Protein AF-A0A8J3FCG2-F1 (afdb_monomer_lite)

pLDDT: mean 77.72, std 8.78, range [44.47, 90.44]

Radius of gyration: 33.01 Å; chains: 1; bounding box: 92×19×87 Å

Foldseek 3Di:
DVVVVVCVVVPLADFPDADPVRDGHGDPVRVVSVVVQVVVVVVVDDPVRSNVVVVVVVVCVVVVVVVVVVVVVVVVVVVVVVVVVVVVVVVVVVVVVVVCVVVVVVVVVVVVVVVVVVVVVVVVVPDDDDD

Sequence (131 aa):
MRTIDYYTQIGLLIPVRRSPSNYRYYGDDALVRLRWIERLKAEKYTLEEIRAWLDEIDHLLREGDLQSLAQRMEEVLASLEQAKKELAKLTPALSHLQGQDHDRVAKQFAARAMSTLQGMLVLLSNTPPTL

Secondary structure (DSSP, 8-state):
--HHHHHHHTTSS--SEE-TTSPEE--HHHHHHHHHHHHHHHTT--HHHHHHHHHHHHHHHHTT-HHHHHHHHHHHHHHHHHHHHHHHHHHHHHHHHHHHHHHHHHHHHHHHHHHHHHHHHHHHS-PPPP-

Structure (mmCIF, N/CA/C/O backbone):
data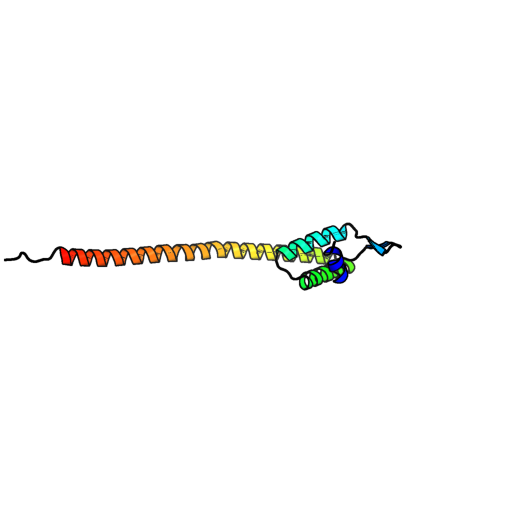_AF-A0A8J3FCG2-F1
#
_entry.id   AF-A0A8J3FCG2-F1
#
loop_
_atom_site.group_PDB
_atom_site.id
_atom_site.type_symbol
_atom_site.label_atom_id
_atom_site.label_alt_id
_atom_site.label_comp_id
_atom_site.label_asym_id
_atom_site.label_entity_id
_atom_site.label_seq_id
_atom_site.pdbx_PDB_ins_code
_atom_site.Cartn_x
_atom_site.Cartn_y
_atom_site.Cartn_z
_atom_site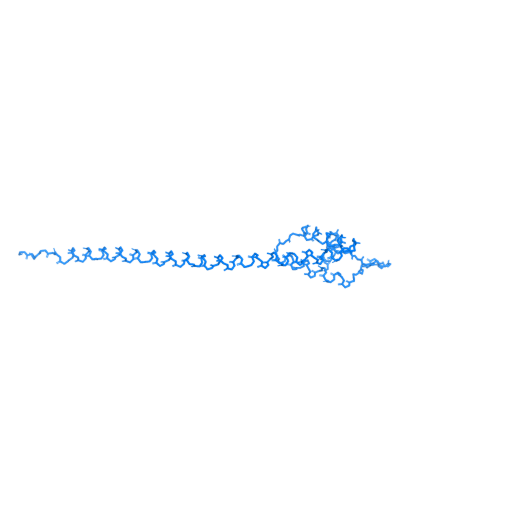.occupancy
_atom_site.B_iso_or_equiv
_atom_site.auth_seq_id
_atom_site.auth_comp_id
_atom_site.auth_asym_id
_atom_site.auth_atom_id
_atom_site.pdbx_PDB_model_num
ATOM 1 N N . MET A 1 1 ? -7.088 -8.958 -24.010 1.00 56.59 1 MET A N 1
ATOM 2 C CA . MET A 1 1 ? -5.805 -8.249 -24.204 1.00 56.59 1 MET A CA 1
ATOM 3 C C . MET A 1 1 ? -6.077 -6.749 -24.367 1.00 56.59 1 MET A C 1
ATOM 5 O O . MET A 1 1 ? -6.122 -6.256 -25.478 1.00 56.59 1 MET A O 1
ATOM 9 N N . ARG A 1 2 ? -6.404 -6.046 -23.271 1.00 70.62 2 ARG A N 1
ATOM 10 C CA . ARG A 1 2 ? -6.644 -4.579 -23.258 1.00 70.62 2 ARG A CA 1
ATOM 11 C C . ARG A 1 2 ? -5.877 -3.899 -22.122 1.00 70.62 2 ARG A C 1
ATOM 13 O O . ARG A 1 2 ? -5.356 -2.809 -22.300 1.00 70.62 2 ARG A O 1
ATOM 20 N N . THR A 1 3 ? -5.756 -4.576 -20.981 1.00 78.56 3 THR A N 1
ATOM 21 C CA . THR A 1 3 ? -5.117 -4.044 -19.770 1.00 78.56 3 THR A CA 1
ATOM 22 C C . THR A 1 3 ? -3.612 -3.814 -19.924 1.00 78.56 3 THR A C 1
ATOM 24 O O . THR A 1 3 ? -3.131 -2.754 -19.549 1.00 78.56 3 THR A O 1
ATOM 27 N N . ILE A 1 4 ? -2.871 -4.754 -20.527 1.00 81.88 4 ILE A N 1
ATOM 28 C CA . ILE A 1 4 ? -1.415 -4.611 -20.735 1.00 81.88 4 ILE A CA 1
ATOM 29 C C . ILE A 1 4 ? -1.112 -3.485 -21.734 1.00 81.88 4 ILE A C 1
ATOM 31 O O . ILE A 1 4 ? -0.225 -2.669 -21.488 1.00 81.88 4 ILE A O 1
ATOM 35 N N . ASP A 1 5 ? -1.873 -3.398 -22.829 1.00 81.94 5 ASP A N 1
ATOM 36 C CA . ASP A 1 5 ? -1.733 -2.312 -23.807 1.00 81.94 5 ASP A CA 1
ATOM 37 C C . ASP A 1 5 ? -2.016 -0.951 -23.177 1.00 81.94 5 ASP A C 1
ATOM 39 O O . ASP A 1 5 ? -1.233 -0.019 -23.348 1.00 81.94 5 ASP A O 1
ATOM 43 N N . TYR A 1 6 ? -3.087 -0.861 -22.387 1.00 84.38 6 TYR A N 1
ATOM 44 C CA . TYR A 1 6 ? -3.433 0.355 -21.667 1.00 84.38 6 TYR A CA 1
ATOM 45 C C . TYR A 1 6 ? -2.343 0.757 -20.667 1.00 84.38 6 TYR A C 1
ATOM 47 O O . TYR A 1 6 ? -1.891 1.897 -20.701 1.00 84.38 6 TYR A O 1
ATOM 55 N N . TYR A 1 7 ? -1.838 -0.177 -19.853 1.00 87.81 7 TYR A N 1
ATOM 56 C CA . TYR A 1 7 ? -0.748 0.080 -18.901 1.00 87.81 7 TYR A CA 1
ATOM 57 C C . TYR A 1 7 ? 0.549 0.494 -19.587 1.00 87.81 7 TYR A C 1
ATOM 59 O O . TYR A 1 7 ? 1.279 1.334 -19.073 1.00 87.81 7 TYR A O 1
ATOM 67 N N . THR A 1 8 ? 0.803 -0.019 -20.784 1.00 84.31 8 THR A N 1
ATOM 68 C CA . THR A 1 8 ? 1.950 0.409 -21.586 1.00 84.31 8 THR A CA 1
ATOM 69 C C . THR A 1 8 ? 1.760 1.817 -22.138 1.00 84.31 8 THR A C 1
ATOM 71 O O . THR A 1 8 ? 2.693 2.613 -22.133 1.00 84.31 8 THR A O 1
ATOM 74 N N . GLN A 1 9 ? 0.550 2.153 -22.593 1.00 83.88 9 GLN A N 1
ATOM 75 C CA . GLN A 1 9 ? 0.232 3.480 -23.117 1.00 83.88 9 GLN A CA 1
ATOM 76 C C . GLN A 1 9 ? 0.352 4.565 -22.042 1.00 83.88 9 GLN A C 1
ATOM 78 O O . GLN A 1 9 ? 0.844 5.654 -22.326 1.00 83.88 9 GLN A O 1
ATOM 83 N N . ILE A 1 10 ? -0.062 4.264 -20.811 1.00 82.62 10 ILE A N 1
ATOM 84 C CA . ILE A 1 10 ? 0.038 5.195 -19.681 1.00 82.62 10 ILE A CA 1
ATOM 85 C C . ILE A 1 10 ? 1.373 5.093 -18.931 1.00 82.62 10 ILE A C 1
ATOM 87 O O . ILE A 1 10 ? 1.508 5.708 -17.881 1.00 82.62 10 ILE A O 1
ATOM 91 N N . GLY A 1 11 ? 2.357 4.349 -19.447 1.00 81.88 11 GLY A N 1
ATOM 92 C CA . GLY A 1 11 ? 3.715 4.285 -18.891 1.00 81.88 11 GLY A CA 1
ATOM 93 C C . GLY A 1 11 ? 3.883 3.423 -17.635 1.00 81.88 11 GLY A C 1
ATOM 94 O O . GLY A 1 11 ? 4.980 3.350 -17.097 1.00 81.88 11 GLY A O 1
ATOM 95 N N . LEU A 1 12 ? 2.840 2.720 -17.186 1.00 84.62 12 LEU A N 1
ATOM 96 C CA . LEU A 1 12 ? 2.917 1.792 -16.052 1.00 84.62 12 LEU A CA 1
ATOM 97 C C . LEU A 1 12 ? 3.740 0.537 -16.358 1.00 84.62 12 LEU A C 1
ATOM 99 O O . LEU A 1 12 ? 4.278 -0.071 -15.437 1.00 84.62 12 LEU A O 1
ATOM 103 N N . LEU A 1 13 ? 3.825 0.135 -17.627 1.00 86.06 13 LEU A N 1
ATOM 104 C CA . LEU A 1 13 ? 4.667 -0.969 -18.080 1.00 86.06 13 LEU A CA 1
ATOM 105 C C . LEU A 1 13 ? 5.553 -0.511 -19.231 1.00 86.06 13 LEU A C 1
ATOM 107 O O . LEU A 1 13 ? 5.069 0.052 -20.213 1.00 86.06 13 LEU A O 1
ATOM 111 N N . ILE A 1 14 ? 6.844 -0.815 -19.140 1.00 81.12 14 ILE A N 1
ATOM 112 C CA . ILE A 1 14 ? 7.828 -0.456 -20.158 1.00 81.12 14 ILE A CA 1
ATOM 113 C C . ILE A 1 14 ? 8.332 -1.754 -20.801 1.00 81.12 14 ILE A C 1
ATOM 115 O O . ILE A 1 14 ? 8.819 -2.635 -20.094 1.00 81.12 14 ILE A O 1
ATOM 119 N N . PRO A 1 15 ? 8.188 -1.932 -22.125 1.00 81.31 15 PRO A N 1
ATOM 120 C CA . PRO A 1 15 ? 8.696 -3.118 -22.795 1.00 81.31 15 PRO A CA 1
ATOM 121 C C . PRO A 1 15 ? 10.223 -3.064 -22.894 1.00 81.31 15 PRO A C 1
ATOM 123 O O . PRO A 1 15 ? 10.793 -2.049 -23.287 1.00 81.31 15 PRO A O 1
ATOM 126 N N . VAL A 1 16 ? 10.872 -4.193 -22.618 1.00 78.12 16 VAL A N 1
ATOM 127 C CA . VAL A 1 16 ? 12.333 -4.351 -22.667 1.00 78.12 16 VAL A CA 1
ATOM 128 C C . VAL A 1 16 ? 12.838 -4.311 -24.110 1.00 78.12 16 VAL A C 1
ATOM 130 O O . VAL A 1 16 ? 13.897 -3.756 -24.394 1.00 78.12 16 VAL A O 1
ATOM 133 N N . ARG A 1 17 ? 12.082 -4.897 -25.049 1.00 75.06 17 ARG A N 1
ATOM 134 C CA . ARG A 1 17 ? 12.386 -4.868 -26.488 1.00 75.06 17 ARG A CA 1
ATOM 135 C C . ARG A 1 17 ? 11.118 -4.827 -27.328 1.00 75.06 17 ARG A C 1
ATOM 137 O O . ARG A 1 17 ? 10.064 -5.328 -26.933 1.00 75.06 17 ARG A O 1
ATOM 144 N N . ARG A 1 18 ? 11.247 -4.281 -28.537 1.00 75.12 18 ARG A N 1
ATOM 145 C CA . ARG A 1 18 ? 10.255 -4.428 -29.607 1.00 75.12 18 ARG A CA 1
ATOM 146 C C . ARG A 1 18 ? 10.799 -5.382 -30.664 1.00 75.12 18 ARG A C 1
ATOM 148 O O . ARG A 1 18 ? 11.952 -5.260 -31.067 1.00 75.12 18 ARG A O 1
ATOM 155 N N . SER A 1 19 ? 9.985 -6.345 -31.085 1.00 75.94 19 SER A N 1
ATOM 156 C CA . SER A 1 19 ? 10.321 -7.220 -32.211 1.00 75.94 19 SER A CA 1
ATOM 157 C C . SER A 1 19 ? 10.276 -6.444 -33.540 1.00 75.94 19 SER A C 1
ATOM 159 O O . SER A 1 19 ? 9.518 -5.473 -33.632 1.00 75.94 19 SER A O 1
ATOM 161 N N . PRO A 1 20 ? 10.963 -6.915 -34.597 1.00 71.31 20 PRO A N 1
ATOM 162 C CA . PRO A 1 20 ? 10.798 -6.395 -35.961 1.00 71.31 20 PRO A CA 1
ATOM 163 C C . PRO A 1 20 ? 9.343 -6.467 -36.461 1.00 71.31 20 PRO A C 1
ATOM 165 O O . PRO A 1 20 ? 8.897 -5.627 -37.231 1.00 71.31 20 PRO A O 1
ATOM 168 N N . SER A 1 21 ? 8.582 -7.442 -35.961 1.00 75.19 21 SER A N 1
ATOM 169 C CA . SER A 1 21 ? 7.149 -7.660 -36.198 1.00 75.19 21 SER A CA 1
ATOM 170 C C . SER A 1 21 ? 6.221 -6.878 -35.246 1.00 75.19 21 SER A C 1
ATOM 172 O O . SER A 1 21 ? 5.055 -7.224 -35.096 1.00 75.19 21 SER A O 1
ATOM 174 N N . ASN A 1 22 ? 6.720 -5.842 -34.560 1.00 75.62 22 ASN A N 1
ATOM 175 C CA . ASN A 1 22 ? 5.968 -4.949 -33.660 1.00 75.62 22 ASN A CA 1
ATOM 176 C C . ASN A 1 22 ? 5.379 -5.570 -32.365 1.00 75.62 22 ASN A C 1
ATOM 178 O O . ASN A 1 22 ? 4.695 -4.885 -31.607 1.00 75.62 22 ASN A O 1
ATOM 182 N N . TYR A 1 23 ? 5.688 -6.829 -32.035 1.00 78.69 23 TYR A N 1
ATOM 183 C CA . TYR A 1 23 ? 5.420 -7.394 -30.702 1.00 78.69 23 TYR A CA 1
ATOM 184 C C . TYR A 1 23 ? 6.271 -6.738 -29.604 1.00 78.69 23 TYR A C 1
ATOM 186 O O . TYR A 1 23 ? 7.450 -6.437 -29.817 1.00 78.69 23 TYR A O 1
ATOM 194 N N . ARG A 1 24 ? 5.673 -6.544 -28.422 1.00 83.00 24 ARG A N 1
ATOM 195 C CA . ARG A 1 24 ? 6.326 -6.005 -27.219 1.00 83.00 24 ARG A CA 1
ATOM 196 C C . ARG A 1 24 ? 6.757 -7.145 -26.299 1.00 83.00 24 ARG A C 1
ATOM 198 O O . ARG A 1 24 ? 5.927 -7.973 -25.935 1.00 83.00 24 ARG A O 1
ATOM 205 N N . TYR A 1 25 ? 8.028 -7.155 -25.913 1.00 83.38 25 TYR A N 1
ATOM 206 C CA . TYR A 1 25 ? 8.567 -8.098 -24.937 1.00 83.38 25 TYR A CA 1
ATOM 207 C C . TYR A 1 25 ? 8.705 -7.425 -23.577 1.00 83.38 25 TYR A C 1
ATOM 209 O O . TYR A 1 25 ? 9.295 -6.349 -23.474 1.00 83.38 25 TYR A O 1
ATOM 217 N N . TYR A 1 26 ? 8.185 -8.082 -22.547 1.00 83.75 26 TYR A N 1
ATOM 218 C CA . TYR A 1 26 ? 8.288 -7.666 -21.154 1.00 83.75 26 TYR A CA 1
ATOM 219 C C . TYR A 1 26 ? 9.150 -8.681 -20.403 1.00 83.75 26 TYR A C 1
ATOM 221 O O . TYR A 1 26 ? 9.022 -9.879 -20.654 1.00 83.75 26 TYR A O 1
ATOM 229 N N . GLY A 1 27 ? 10.045 -8.202 -19.541 1.00 82.12 27 GLY A N 1
ATOM 230 C CA . GLY A 1 27 ? 10.858 -9.061 -18.684 1.00 82.12 27 GLY A CA 1
ATOM 231 C C . GLY A 1 27 ? 10.105 -9.491 -17.425 1.00 82.12 27 GLY A C 1
ATOM 232 O O . GLY A 1 27 ? 8.934 -9.153 -17.225 1.00 82.12 27 GLY A O 1
ATOM 233 N N . ASP A 1 28 ? 10.793 -10.229 -16.556 1.00 81.62 28 ASP A N 1
ATOM 234 C CA . ASP A 1 28 ? 10.241 -10.693 -15.275 1.00 81.62 28 ASP A CA 1
ATOM 235 C C . ASP A 1 28 ? 9.854 -9.532 -14.340 1.00 81.62 28 ASP A C 1
ATOM 237 O O . ASP A 1 28 ? 8.923 -9.642 -13.535 1.00 81.62 28 ASP A O 1
ATOM 241 N N . ASP A 1 29 ? 10.515 -8.38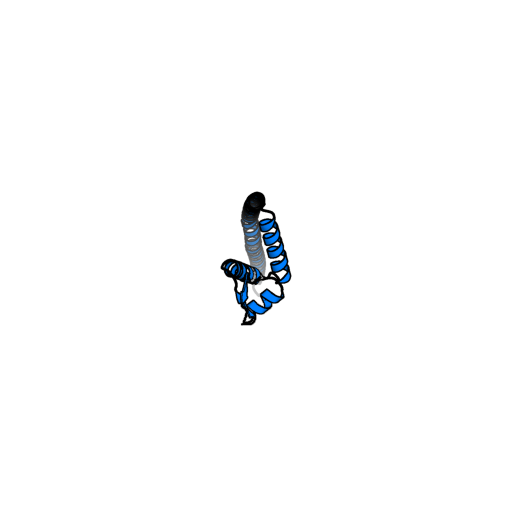5 -14.492 1.00 79.88 29 ASP A N 1
ATOM 242 C CA . ASP A 1 29 ? 10.222 -7.126 -13.810 1.00 79.88 29 ASP A CA 1
ATOM 243 C C . ASP A 1 29 ? 8.785 -6.648 -14.064 1.00 79.88 29 ASP A C 1
ATOM 245 O O . ASP A 1 29 ? 8.097 -6.200 -13.143 1.00 79.88 29 ASP A O 1
ATOM 249 N N . ALA A 1 30 ? 8.271 -6.832 -15.281 1.00 85.44 30 ALA A N 1
ATOM 250 C CA . ALA A 1 30 ? 6.907 -6.451 -15.622 1.00 85.44 30 ALA A CA 1
ATOM 251 C C . ALA A 1 30 ? 5.859 -7.314 -14.907 1.00 85.44 30 ALA A C 1
ATOM 253 O O . ALA A 1 30 ? 4.794 -6.809 -14.550 1.00 85.44 30 ALA A O 1
ATOM 254 N N . LEU A 1 31 ? 6.151 -8.597 -14.660 1.00 85.00 31 LEU A N 1
ATOM 255 C CA . LEU A 1 31 ? 5.267 -9.469 -13.881 1.00 85.00 31 LEU A CA 1
ATOM 256 C C . LEU A 1 31 ? 5.221 -9.038 -12.414 1.00 85.00 31 LEU A C 1
ATOM 258 O O . LEU A 1 31 ? 4.150 -9.034 -11.805 1.00 85.00 31 LEU A O 1
ATOM 262 N N . VAL A 1 32 ? 6.368 -8.660 -11.844 1.00 82.88 32 VAL A N 1
ATOM 263 C CA . VAL A 1 32 ? 6.435 -8.093 -10.490 1.00 82.88 32 VAL A CA 1
ATOM 264 C C . VAL A 1 32 ? 5.613 -6.806 -10.430 1.00 82.88 32 VAL A C 1
ATOM 266 O O . VAL A 1 32 ? 4.744 -6.674 -9.568 1.00 82.88 32 VAL A O 1
ATOM 269 N N . ARG A 1 33 ? 5.823 -5.897 -11.385 1.00 86.75 33 ARG A N 1
ATOM 270 C CA . ARG A 1 33 ? 5.127 -4.608 -11.472 1.00 86.75 33 ARG A CA 1
ATOM 271 C C . ARG A 1 33 ? 3.614 -4.774 -11.630 1.00 86.75 33 ARG A C 1
ATOM 273 O O . ARG A 1 33 ? 2.854 -4.092 -10.953 1.00 86.75 33 ARG A O 1
ATOM 280 N N . LEU A 1 34 ? 3.165 -5.736 -12.438 1.00 88.38 34 LEU A N 1
ATOM 281 C CA . LEU A 1 34 ? 1.746 -6.079 -12.580 1.00 88.38 34 LEU A CA 1
ATOM 282 C C . LEU A 1 34 ? 1.108 -6.499 -11.252 1.00 88.38 34 LEU A C 1
ATOM 284 O O . LEU A 1 34 ? 0.042 -5.989 -10.914 1.00 88.38 34 LEU A O 1
ATOM 288 N N . ARG A 1 35 ? 1.769 -7.363 -10.468 1.00 86.50 35 ARG A N 1
ATOM 289 C CA . ARG A 1 35 ? 1.255 -7.777 -9.148 1.00 86.50 35 ARG A CA 1
ATOM 290 C C . ARG A 1 35 ? 1.109 -6.597 -8.187 1.00 86.50 35 ARG A C 1
ATOM 292 O O . ARG A 1 35 ? 0.134 -6.534 -7.442 1.00 86.50 35 ARG A O 1
ATOM 299 N N . TRP A 1 36 ? 2.051 -5.655 -8.218 1.00 85.62 36 TRP A N 1
ATOM 300 C CA . TRP A 1 36 ? 1.968 -4.422 -7.430 1.00 85.62 36 TRP A CA 1
ATOM 301 C C . TRP A 1 36 ? 0.791 -3.543 -7.857 1.00 85.62 36 TRP A C 1
ATOM 303 O O . TRP A 1 36 ? 0.006 -3.126 -7.008 1.00 85.62 36 TRP A O 1
ATOM 313 N N . ILE A 1 37 ? 0.618 -3.323 -9.164 1.00 86.38 37 ILE A N 1
ATOM 314 C CA . ILE A 1 37 ? -0.509 -2.549 -9.705 1.00 86.38 37 ILE A CA 1
ATOM 315 C C . ILE A 1 37 ? -1.846 -3.184 -9.297 1.00 86.38 37 ILE A C 1
ATOM 317 O O . ILE A 1 37 ? -2.757 -2.480 -8.870 1.00 86.38 37 ILE A O 1
ATOM 321 N N . GLU A 1 38 ? -1.981 -4.509 -9.394 1.00 87.81 38 GLU A N 1
ATOM 322 C CA . GLU A 1 38 ? -3.207 -5.213 -8.997 1.00 87.81 38 GLU A CA 1
ATOM 323 C C . GLU A 1 38 ? -3.515 -5.060 -7.506 1.00 87.81 38 GLU A C 1
ATOM 325 O O . GLU A 1 38 ? -4.667 -4.812 -7.140 1.00 87.81 38 GLU A O 1
ATOM 330 N N . ARG A 1 39 ? -2.492 -5.144 -6.651 1.00 86.50 39 ARG A N 1
ATOM 331 C CA . ARG A 1 39 ? -2.651 -4.976 -5.206 1.00 86.50 39 ARG A CA 1
ATOM 332 C C . ARG A 1 39 ? -3.060 -3.554 -4.827 1.00 86.50 39 ARG A C 1
ATOM 334 O O . ARG A 1 39 ? -4.032 -3.384 -4.100 1.00 86.50 39 ARG A O 1
ATOM 341 N N . LEU A 1 40 ? -2.399 -2.542 -5.383 1.00 84.50 40 LEU A N 1
ATOM 342 C CA . LEU A 1 40 ? -2.733 -1.138 -5.122 1.00 84.50 40 LEU A CA 1
ATOM 343 C C . LEU A 1 40 ? -4.131 -0.775 -5.644 1.00 84.50 40 LEU A C 1
ATOM 345 O O . LEU A 1 40 ? -4.884 -0.060 -4.987 1.00 84.50 40 LEU A O 1
ATOM 349 N N . LYS A 1 41 ? -4.548 -1.345 -6.779 1.00 85.25 41 LYS A N 1
ATOM 350 C CA . LYS A 1 41 ? -5.931 -1.198 -7.252 1.00 85.25 41 LYS A CA 1
ATOM 351 C C . LYS A 1 41 ? -6.952 -1.816 -6.296 1.00 85.25 41 LYS A C 1
ATOM 353 O O . LYS A 1 41 ? -8.033 -1.254 -6.136 1.00 85.25 41 LYS A O 1
ATOM 358 N N . ALA A 1 42 ? -6.640 -2.952 -5.668 1.00 87.00 42 ALA A N 1
ATOM 359 C CA . ALA A 1 42 ? -7.513 -3.555 -4.656 1.00 87.00 42 ALA A CA 1
ATOM 360 C C . ALA A 1 42 ? -7.649 -2.661 -3.409 1.00 87.00 42 ALA A C 1
ATOM 362 O O . ALA A 1 42 ? -8.706 -2.627 -2.781 1.00 87.00 42 ALA A O 1
ATOM 363 N N . GLU A 1 43 ? -6.613 -1.876 -3.112 1.00 85.25 43 GLU A N 1
ATOM 364 C CA . GLU A 1 43 ? -6.584 -0.861 -2.052 1.00 85.25 43 GLU A CA 1
ATOM 365 C C . GLU A 1 43 ? -7.225 0.483 -2.470 1.00 85.25 43 GLU A C 1
ATOM 367 O O . GLU A 1 43 ? -7.238 1.430 -1.689 1.00 85.25 43 GLU 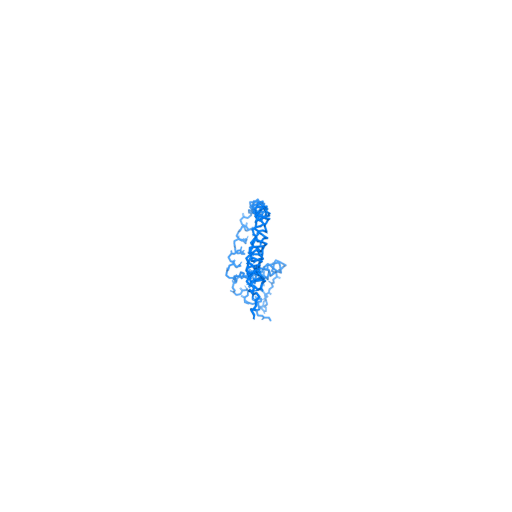A O 1
ATOM 372 N N . LYS A 1 44 ? -7.854 0.542 -3.656 1.00 87.62 44 LYS A N 1
ATOM 373 C CA . LYS A 1 44 ? -8.577 1.698 -4.227 1.00 87.62 44 LYS A CA 1
ATOM 374 C C . LYS A 1 44 ? -7.712 2.886 -4.669 1.00 87.62 44 LYS A C 1
ATOM 376 O O . LYS A 1 44 ? -8.263 3.960 -4.901 1.00 87.62 44 LYS A O 1
ATOM 381 N N . TYR A 1 45 ? -6.410 2.694 -4.861 1.00 82.06 45 TYR A N 1
ATOM 382 C CA . TYR A 1 45 ? -5.567 3.711 -5.493 1.00 82.06 45 TYR A CA 1
ATOM 383 C C . TYR A 1 45 ? -5.921 3.896 -6.976 1.00 82.06 45 TYR A C 1
ATOM 385 O O . TYR A 1 45 ? -6.257 2.938 -7.686 1.00 82.06 45 TYR A O 1
ATOM 393 N N . THR A 1 46 ? -5.830 5.137 -7.452 1.00 88.75 46 THR A N 1
ATOM 394 C CA . THR A 1 46 ? -5.988 5.486 -8.870 1.00 88.75 46 THR A CA 1
ATOM 395 C C . THR A 1 46 ? -4.752 5.082 -9.674 1.00 88.75 46 THR A C 1
ATOM 397 O O . THR A 1 46 ? -3.662 4.889 -9.135 1.00 88.75 46 THR A O 1
ATOM 400 N N . LEU A 1 47 ? -4.900 4.928 -10.991 1.00 85.19 47 LEU A N 1
ATOM 401 C CA . LEU A 1 47 ? -3.773 4.526 -11.839 1.00 85.19 47 LEU A CA 1
ATOM 402 C C . LEU A 1 47 ? -2.713 5.625 -11.952 1.00 85.19 47 LEU A C 1
ATOM 404 O O . LEU A 1 47 ? -1.533 5.315 -12.101 1.00 85.19 47 LEU A O 1
ATOM 408 N N . GLU A 1 48 ? -3.127 6.884 -11.853 1.00 84.12 48 GLU A N 1
ATOM 409 C CA . GLU A 1 48 ? -2.257 8.052 -11.805 1.00 84.12 48 GLU A CA 1
ATOM 410 C C . GLU A 1 48 ? -1.382 8.053 -10.541 1.00 84.12 48 GLU A C 1
ATOM 412 O O . GLU A 1 48 ? -0.171 8.242 -10.642 1.00 84.12 48 GLU A O 1
ATOM 417 N N . GLU A 1 49 ? -1.960 7.767 -9.369 1.00 81.94 49 GLU A N 1
ATOM 418 C CA . GLU A 1 49 ? -1.211 7.646 -8.107 1.00 81.94 49 GLU A CA 1
ATOM 419 C C . GLU A 1 49 ? -0.224 6.476 -8.150 1.00 81.94 49 GLU A C 1
ATOM 421 O O . GLU A 1 49 ? 0.945 6.625 -7.795 1.00 81.94 49 GLU A O 1
ATOM 426 N N . ILE A 1 50 ? -0.677 5.321 -8.650 1.00 84.94 50 ILE A N 1
ATOM 427 C CA . ILE A 1 50 ? 0.169 4.131 -8.803 1.00 84.94 50 ILE A CA 1
ATOM 428 C C . ILE A 1 50 ? 1.351 4.430 -9.729 1.00 84.94 50 ILE A C 1
ATOM 430 O O . ILE A 1 50 ? 2.474 4.006 -9.456 1.00 84.94 50 ILE A O 1
ATOM 434 N N . ARG A 1 51 ? 1.121 5.173 -10.816 1.00 84.94 51 ARG A N 1
ATOM 435 C CA . ARG A 1 51 ? 2.186 5.583 -11.731 1.00 84.94 51 ARG A CA 1
ATOM 436 C C . ARG A 1 51 ? 3.210 6.472 -11.035 1.00 84.94 51 ARG A C 1
ATOM 438 O O . ARG A 1 51 ? 4.395 6.189 -11.152 1.00 84.94 51 ARG A O 1
ATOM 445 N N . ALA A 1 52 ? 2.766 7.496 -10.308 1.00 82.19 52 ALA A N 1
ATOM 446 C CA . ALA A 1 52 ? 3.665 8.412 -9.611 1.00 82.19 52 ALA A CA 1
ATOM 447 C C . ALA A 1 52 ? 4.578 7.675 -8.616 1.00 82.19 52 ALA A C 1
ATOM 449 O O . ALA A 1 52 ? 5.777 7.930 -8.573 1.00 82.19 52 ALA A O 1
ATOM 450 N N . TRP A 1 53 ? 4.036 6.709 -7.867 1.00 82.06 53 TRP A N 1
ATOM 451 C CA . TRP A 1 53 ? 4.834 5.883 -6.955 1.00 82.06 53 TRP A CA 1
ATOM 452 C C . TRP A 1 53 ? 5.851 5.001 -7.673 1.00 82.06 53 TRP A C 1
ATOM 454 O O . TRP A 1 53 ? 6.984 4.869 -7.221 1.00 82.06 53 TRP A O 1
ATOM 464 N N . LEU A 1 54 ? 5.455 4.379 -8.781 1.00 81.38 54 LEU A N 1
ATOM 465 C CA . LEU A 1 54 ? 6.359 3.521 -9.536 1.00 81.38 54 LEU A CA 1
ATOM 466 C C . LEU A 1 54 ? 7.465 4.320 -10.241 1.00 81.38 54 LEU A C 1
ATOM 468 O O . LEU A 1 54 ? 8.592 3.839 -10.305 1.00 81.38 54 LEU A O 1
ATOM 472 N N . ASP A 1 55 ? 7.165 5.528 -10.726 1.00 83.19 55 ASP A N 1
ATOM 473 C CA . ASP A 1 55 ? 8.155 6.433 -11.321 1.00 83.19 55 ASP A CA 1
ATOM 474 C C . ASP A 1 55 ? 9.191 6.890 -10.272 1.00 83.19 55 ASP A C 1
ATOM 476 O O . ASP A 1 55 ? 10.387 6.909 -10.565 1.00 83.19 55 ASP A O 1
ATOM 480 N N . GLU A 1 56 ? 8.758 7.172 -9.038 1.00 80.12 56 GLU A N 1
ATOM 481 C CA . GLU A 1 56 ? 9.647 7.494 -7.910 1.00 80.12 56 GLU A CA 1
ATOM 482 C C . GLU A 1 56 ? 10.572 6.317 -7.560 1.00 80.12 56 GLU A C 1
ATOM 484 O O . GLU A 1 56 ? 11.781 6.480 -7.413 1.00 80.12 56 GLU A O 1
ATOM 489 N N . ILE A 1 57 ? 10.028 5.098 -7.491 1.00 77.25 57 ILE A N 1
ATOM 490 C CA . ILE A 1 57 ? 10.830 3.891 -7.239 1.00 77.25 57 ILE A CA 1
ATOM 491 C C . ILE A 1 57 ? 11.854 3.679 -8.361 1.00 77.25 57 ILE A C 1
ATOM 493 O O . ILE A 1 57 ? 13.019 3.397 -8.084 1.00 77.25 57 ILE A O 1
ATOM 497 N N . ASP A 1 58 ? 11.446 3.833 -9.623 1.00 79.31 58 ASP A N 1
ATOM 498 C CA . ASP A 1 58 ? 12.354 3.707 -10.765 1.00 79.31 58 ASP A CA 1
ATOM 499 C C . ASP A 1 58 ? 13.463 4.770 -10.733 1.00 79.31 58 ASP A C 1
ATOM 501 O O . ASP A 1 58 ? 14.590 4.487 -11.145 1.00 79.31 58 ASP A O 1
ATOM 505 N N . HIS A 1 59 ? 13.165 5.980 -10.251 1.00 81.25 59 HIS A N 1
ATOM 506 C CA . HIS A 1 59 ? 14.149 7.041 -10.051 1.00 81.25 59 HIS A CA 1
ATOM 507 C C . HIS A 1 59 ? 15.183 6.643 -8.993 1.00 81.25 59 HIS A C 1
ATOM 509 O O . HIS A 1 59 ? 16.376 6.596 -9.291 1.00 81.25 59 HIS A O 1
ATOM 515 N N . LEU A 1 60 ? 14.722 6.237 -7.808 1.00 72.38 60 LEU A N 1
ATOM 516 C CA . LEU A 1 60 ? 15.579 5.817 -6.695 1.00 72.38 60 LEU A CA 1
ATOM 517 C C . LEU A 1 60 ? 16.458 4.607 -7.056 1.00 72.38 60 LEU A C 1
ATOM 519 O O . LEU A 1 60 ? 17.630 4.544 -6.688 1.00 72.38 60 LEU A O 1
ATOM 523 N N . LEU A 1 61 ? 15.921 3.658 -7.832 1.00 73.44 61 LEU A N 1
ATOM 524 C CA . LEU A 1 61 ? 16.682 2.508 -8.329 1.00 73.44 61 LEU A CA 1
ATOM 525 C C . LEU A 1 61 ? 17.778 2.910 -9.330 1.00 73.44 61 LEU A C 1
ATOM 527 O O . LEU A 1 61 ? 18.843 2.292 -9.342 1.00 73.44 61 LEU A O 1
ATOM 531 N N . ARG A 1 62 ? 17.541 3.925 -10.175 1.00 77.00 62 ARG A N 1
ATOM 532 C CA . ARG A 1 62 ? 18.534 4.422 -11.150 1.00 77.00 62 ARG A CA 1
ATOM 533 C C . ARG A 1 62 ? 19.644 5.234 -10.506 1.00 77.00 62 ARG A C 1
ATOM 535 O O . ARG A 1 62 ? 20.773 5.173 -10.983 1.00 77.00 62 ARG A O 1
ATOM 542 N N . GLU A 1 63 ? 19.338 5.968 -9.444 1.00 76.44 63 GLU A N 1
ATOM 543 C CA . GLU A 1 63 ? 20.328 6.753 -8.700 1.00 76.44 63 GLU A CA 1
ATOM 544 C C . GLU A 1 63 ? 21.323 5.874 -7.928 1.00 76.44 63 GLU A C 1
ATOM 546 O O . GLU A 1 63 ? 22.298 6.376 -7.376 1.00 76.44 63 GLU A O 1
ATOM 551 N N . GLY A 1 64 ? 21.133 4.547 -7.933 1.00 65.81 64 GLY A N 1
ATOM 552 C CA . GLY A 1 64 ? 22.035 3.601 -7.279 1.00 65.81 64 GLY A CA 1
ATOM 553 C C . GLY A 1 64 ? 21.959 3.670 -5.757 1.00 65.81 64 GLY A C 1
ATOM 554 O O . GLY A 1 64 ? 22.719 2.990 -5.069 1.00 65.81 64 GLY A O 1
ATOM 555 N N . ASP A 1 65 ? 21.006 4.431 -5.225 1.00 70.00 65 ASP A N 1
ATOM 556 C CA . ASP A 1 65 ? 20.847 4.689 -3.805 1.00 70.00 65 ASP A CA 1
ATOM 557 C C . ASP A 1 65 ? 20.009 3.603 -3.115 1.00 70.00 65 ASP A C 1
ATOM 559 O O . ASP A 1 65 ? 19.178 3.846 -2.241 1.00 70.00 65 ASP A O 1
ATOM 563 N N . LEU A 1 66 ? 20.224 2.350 -3.530 1.00 71.06 66 LEU A N 1
ATOM 564 C CA . LEU A 1 66 ? 19.585 1.172 -2.942 1.00 71.06 66 LEU A CA 1
ATOM 565 C C . LEU A 1 66 ? 19.824 1.100 -1.433 1.00 71.06 66 LEU A C 1
ATOM 567 O O . LEU A 1 66 ? 18.979 0.585 -0.703 1.00 71.06 66 LEU A O 1
ATOM 571 N N . GLN A 1 67 ? 20.960 1.623 -0.971 1.00 71.56 67 GLN A N 1
ATOM 572 C CA . GLN A 1 67 ? 21.292 1.671 0.441 1.00 71.56 67 GLN A CA 1
ATOM 573 C C . GLN A 1 67 ? 20.425 2.687 1.195 1.00 71.56 67 GLN A C 1
ATOM 575 O O . GLN A 1 67 ? 19.848 2.318 2.219 1.00 71.56 67 GLN A O 1
ATOM 580 N N . SER A 1 68 ? 20.243 3.909 0.683 1.00 73.12 68 SER A N 1
ATOM 581 C CA . SER A 1 68 ? 19.339 4.865 1.337 1.00 73.12 68 SER A CA 1
ATOM 582 C C . SER A 1 68 ? 17.874 4.479 1.168 1.00 73.12 68 SER A C 1
ATOM 584 O O . SER A 1 68 ? 17.085 4.708 2.081 1.00 73.12 68 SER A O 1
ATOM 586 N N . LEU A 1 69 ? 17.493 3.819 0.068 1.00 73.50 69 LEU A N 1
ATOM 587 C CA . LEU A 1 69 ? 16.153 3.247 -0.088 1.00 73.50 69 LEU A CA 1
ATOM 588 C C . LEU A 1 69 ? 15.884 2.171 0.971 1.00 73.50 69 LEU A C 1
ATOM 590 O O . LEU A 1 69 ? 14.828 2.185 1.603 1.00 73.50 69 LEU A O 1
ATOM 594 N N . ALA A 1 70 ? 16.835 1.261 1.196 1.00 75.75 70 ALA A N 1
ATOM 595 C CA . ALA A 1 70 ? 16.720 0.239 2.233 1.00 75.75 70 ALA A CA 1
ATOM 596 C C . ALA A 1 70 ? 16.605 0.867 3.630 1.00 75.75 70 ALA A C 1
ATOM 598 O O . ALA A 1 70 ? 15.709 0.502 4.391 1.00 75.75 70 ALA A O 1
ATOM 599 N N . GLN A 1 71 ? 17.439 1.867 3.929 1.00 78.69 71 GLN A N 1
ATOM 600 C CA . GLN A 1 71 ? 17.370 2.614 5.184 1.00 78.69 71 GLN A CA 1
ATOM 601 C C . GLN A 1 71 ? 16.015 3.320 5.344 1.00 78.69 71 GLN A C 1
ATOM 603 O O . GLN A 1 71 ? 15.388 3.255 6.401 1.00 78.69 71 GLN A O 1
ATOM 608 N N . ARG A 1 72 ? 15.498 3.928 4.271 1.00 75.00 72 ARG A N 1
ATOM 609 C CA . ARG A 1 72 ? 14.194 4.591 4.285 1.00 75.00 72 ARG A CA 1
ATOM 610 C C . ARG A 1 72 ? 13.044 3.608 4.485 1.00 75.00 72 ARG A C 1
ATOM 612 O O . ARG A 1 72 ? 12.091 3.918 5.195 1.00 75.00 72 ARG A O 1
ATOM 619 N N . MET A 1 73 ? 13.125 2.417 3.893 1.00 76.56 73 MET A N 1
ATOM 620 C CA . MET A 1 73 ? 12.151 1.348 4.127 1.00 76.56 73 MET A CA 1
ATOM 621 C C . MET A 1 73 ? 12.165 0.882 5.585 1.00 76.56 73 MET A C 1
ATOM 623 O O . MET A 1 73 ? 11.099 0.659 6.156 1.00 76.56 73 MET A O 1
ATOM 627 N N . GLU A 1 74 ? 13.342 0.771 6.200 1.00 79.62 74 GLU A N 1
ATOM 628 C CA . GLU A 1 74 ? 13.483 0.397 7.609 1.00 79.62 74 GLU A CA 1
ATOM 629 C C . GLU A 1 74 ? 12.863 1.453 8.543 1.00 79.62 74 GLU A C 1
ATOM 631 O O . GLU A 1 74 ? 12.087 1.115 9.439 1.00 79.62 74 GLU A O 1
ATOM 636 N N . GLU A 1 75 ? 13.084 2.742 8.266 1.00 79.94 75 GLU A N 1
ATOM 637 C CA . GLU A 1 75 ? 12.442 3.857 8.981 1.00 79.94 75 GLU A CA 1
ATOM 638 C C . GLU A 1 75 ? 10.909 3.835 8.859 1.00 79.94 75 GLU A C 1
ATOM 640 O O . GLU A 1 75 ? 10.184 4.057 9.839 1.00 79.94 75 GLU A O 1
ATOM 645 N N . VAL A 1 76 ? 10.391 3.552 7.660 1.00 77.31 76 VAL A N 1
ATOM 646 C CA . VAL A 1 76 ? 8.946 3.439 7.411 1.00 77.31 76 VAL A CA 1
ATOM 647 C C . VAL A 1 76 ? 8.358 2.241 8.155 1.00 77.31 76 VAL A C 1
ATOM 649 O O . VAL A 1 76 ? 7.300 2.371 8.774 1.00 77.31 76 VAL A O 1
ATOM 652 N N . LEU A 1 77 ? 9.037 1.091 8.152 1.00 81.12 77 LEU A N 1
ATOM 653 C CA . LEU A 1 77 ? 8.604 -0.094 8.895 1.00 81.12 77 LEU A CA 1
ATOM 654 C C . LEU A 1 77 ? 8.547 0.178 10.401 1.00 81.12 77 LEU A C 1
ATOM 656 O O . LEU A 1 77 ? 7.522 -0.102 11.025 1.00 81.12 77 LEU A O 1
ATOM 660 N N . ALA A 1 78 ? 9.583 0.800 10.969 1.00 86.56 78 ALA A N 1
ATOM 661 C CA . ALA A 1 78 ? 9.602 1.188 12.378 1.00 86.56 78 ALA A CA 1
ATOM 662 C C . ALA A 1 78 ? 8.450 2.152 12.723 1.00 86.56 78 ALA A C 1
ATOM 664 O O . ALA A 1 78 ? 7.770 1.997 13.742 1.00 86.56 78 ALA A O 1
ATOM 665 N N . SER A 1 79 ? 8.176 3.114 11.839 1.00 81.25 79 SER A N 1
ATOM 666 C CA . SER A 1 79 ? 7.075 4.071 12.002 1.00 81.25 79 SER A CA 1
ATOM 667 C C . SER A 1 79 ? 5.702 3.388 11.961 1.00 81.25 79 SER A C 1
ATOM 669 O O . SER A 1 79 ? 4.829 3.688 12.779 1.00 81.25 79 SER A O 1
ATOM 671 N N . LEU A 1 80 ? 5.508 2.426 11.053 1.00 81.19 80 LEU A N 1
ATOM 672 C CA . LEU A 1 80 ? 4.282 1.629 10.964 1.00 81.19 80 LEU A CA 1
ATOM 673 C C . LEU A 1 80 ? 4.082 0.739 12.192 1.00 81.19 80 LEU A C 1
ATOM 675 O O . LEU A 1 80 ? 2.960 0.623 12.688 1.00 81.19 80 LEU A O 1
ATOM 679 N N . GLU A 1 81 ? 5.144 0.128 12.717 1.00 85.19 81 GLU A N 1
ATOM 680 C CA . GLU A 1 81 ? 5.066 -0.635 13.963 1.00 85.19 81 GLU A CA 1
ATOM 681 C C . GLU A 1 81 ? 4.647 0.243 15.142 1.00 85.19 81 GLU A C 1
ATOM 683 O O . GLU A 1 81 ? 3.803 -0.165 15.946 1.00 85.19 81 GLU A O 1
ATOM 688 N N . GLN A 1 82 ? 5.183 1.461 15.226 1.00 86.06 82 GLN A N 1
ATOM 689 C CA . GLN A 1 82 ? 4.794 2.412 16.259 1.00 86.06 82 GLN A CA 1
ATOM 690 C C . GLN A 1 82 ? 3.324 2.822 16.116 1.00 86.06 82 GLN A C 1
ATOM 692 O O . GLN A 1 82 ? 2.579 2.772 17.095 1.00 86.06 82 GLN A O 1
ATOM 697 N N . ALA A 1 83 ? 2.869 3.135 14.901 1.00 79.62 83 ALA A N 1
ATOM 698 C CA . ALA A 1 83 ? 1.466 3.449 14.639 1.00 79.62 83 ALA A CA 1
ATOM 699 C C . ALA A 1 83 ? 0.534 2.281 15.013 1.00 79.62 83 ALA A C 1
ATOM 701 O O . ALA A 1 83 ? -0.501 2.489 15.650 1.00 79.62 83 ALA A O 1
ATOM 702 N N . LYS A 1 84 ? 0.920 1.034 14.699 1.00 82.69 84 LYS A N 1
ATOM 703 C CA . LYS A 1 84 ? 0.176 -0.168 15.114 1.00 82.69 84 LYS A CA 1
ATOM 704 C C . LYS A 1 84 ? 0.112 -0.309 16.634 1.00 82.69 84 LYS A C 1
ATOM 706 O O . LYS A 1 84 ? -0.946 -0.657 17.153 1.00 82.69 84 LYS A O 1
ATOM 711 N N . LYS A 1 85 ? 1.206 -0.035 17.353 1.00 87.00 85 LYS A N 1
ATOM 712 C CA . LYS A 1 85 ? 1.224 -0.050 18.826 1.00 87.00 85 LYS A CA 1
ATOM 713 C C . LYS A 1 85 ? 0.290 1.006 19.411 1.00 87.00 85 LYS A C 1
ATOM 715 O O . LYS A 1 85 ? -0.454 0.693 20.335 1.00 87.00 85 LYS A O 1
ATOM 720 N N . GLU A 1 86 ? 0.290 2.223 18.876 1.00 84.31 86 GLU A N 1
ATOM 721 C CA . GLU A 1 86 ? -0.622 3.279 19.335 1.00 84.31 86 GLU A CA 1
ATOM 722 C C . GLU A 1 86 ? -2.090 2.916 19.072 1.00 84.31 86 GLU A C 1
ATOM 724 O O . GLU A 1 86 ? -2.920 2.994 19.977 1.00 84.31 86 GLU A O 1
ATOM 729 N N . LEU A 1 87 ? -2.414 2.394 17.886 1.00 83.06 87 LEU A N 1
ATOM 730 C CA . LEU A 1 87 ? -3.757 1.883 17.589 1.00 83.06 87 LEU A CA 1
ATOM 731 C C . LEU A 1 87 ? -4.172 0.748 18.538 1.00 83.06 87 LEU A C 1
ATOM 733 O O . LEU A 1 87 ? -5.309 0.723 19.018 1.00 83.06 87 LEU A O 1
ATOM 737 N N . ALA A 1 88 ? -3.253 -0.161 18.873 1.00 82.44 88 ALA A N 1
ATOM 738 C CA . ALA A 1 88 ? -3.512 -1.239 19.825 1.00 82.44 88 ALA A CA 1
ATOM 739 C C . ALA A 1 88 ? -3.809 -0.725 21.245 1.00 82.44 88 ALA A C 1
ATOM 741 O O . ALA A 1 88 ? -4.585 -1.358 21.956 1.00 82.44 88 ALA A O 1
ATOM 742 N N . LYS A 1 89 ? -3.259 0.429 21.653 1.00 81.88 89 LYS A N 1
ATOM 743 C CA . LYS A 1 89 ? -3.593 1.083 22.934 1.00 81.88 89 LYS A CA 1
ATOM 744 C C . LYS A 1 89 ? -4.964 1.757 22.906 1.00 81.88 89 LYS A C 1
ATOM 746 O O . LYS A 1 89 ? -5.672 1.744 23.909 1.00 81.88 89 LYS A O 1
ATOM 751 N N . LEU A 1 90 ? -5.347 2.335 21.768 1.00 79.31 90 LEU A N 1
ATOM 752 C CA . LEU A 1 90 ? -6.634 3.021 21.609 1.00 79.31 90 LEU A CA 1
ATOM 753 C C . LEU A 1 90 ? -7.810 2.047 21.473 1.00 79.31 90 LEU A C 1
ATOM 755 O O . LEU A 1 90 ? -8.919 2.351 21.906 1.00 79.31 90 LEU A O 1
ATOM 759 N N . THR A 1 91 ? -7.563 0.857 20.927 1.00 78.25 91 THR A N 1
ATOM 760 C CA . THR A 1 91 ? -8.582 -0.186 20.740 1.00 78.25 91 THR A CA 1
ATOM 761 C C . THR A 1 91 ? -9.324 -0.541 22.042 1.00 78.25 91 THR A C 1
ATOM 763 O O . THR A 1 91 ? -10.543 -0.400 22.063 1.00 78.25 91 THR A O 1
ATOM 766 N N . PRO A 1 92 ? -8.663 -0.922 23.157 1.00 77.25 92 PRO A N 1
ATOM 767 C CA . PRO A 1 92 ? -9.359 -1.252 24.403 1.00 77.25 92 PRO A CA 1
ATOM 768 C C . PRO A 1 92 ? -10.090 -0.057 25.027 1.00 77.25 92 PRO A C 1
ATOM 770 O O . PRO A 1 92 ? -11.131 -0.253 25.652 1.00 77.25 92 PRO A O 1
ATOM 773 N N . ALA A 1 93 ? -9.595 1.173 24.840 1.00 72.44 93 ALA A N 1
ATOM 774 C CA . ALA A 1 93 ? -10.273 2.377 25.320 1.00 72.44 93 ALA A CA 1
ATOM 775 C C . ALA A 1 93 ? -11.612 2.598 24.595 1.00 72.44 93 ALA A C 1
ATOM 777 O O . ALA A 1 93 ? -12.621 2.898 25.234 1.00 72.44 93 ALA A O 1
ATOM 778 N N . LEU A 1 94 ? -11.647 2.374 23.278 1.00 68.56 94 LEU A N 1
ATOM 779 C CA . LEU A 1 94 ? -12.878 2.437 22.488 1.00 68.56 94 LEU A CA 1
ATOM 780 C C . LEU A 1 94 ? -13.847 1.301 22.847 1.00 68.56 94 LEU A C 1
ATOM 782 O O . LEU A 1 94 ? -15.036 1.558 23.037 1.00 68.56 94 LEU A O 1
ATOM 786 N N . SER A 1 95 ? -13.347 0.074 23.034 1.00 70.25 95 SER A N 1
ATOM 787 C CA . SER A 1 95 ? -14.159 -1.067 23.485 1.00 70.25 95 SER A CA 1
ATOM 788 C C . SER A 1 95 ? -14.817 -0.807 24.842 1.00 70.25 95 SER A C 1
ATOM 790 O O . SER A 1 95 ? -15.967 -1.182 25.070 1.00 70.25 95 SER A O 1
ATOM 792 N N . HIS A 1 96 ? -14.088 -0.159 25.754 1.00 65.31 96 HIS A N 1
ATOM 793 C CA . HIS A 1 96 ? -14.581 0.151 27.090 1.00 65.31 96 HIS A CA 1
ATOM 794 C C . HIS A 1 96 ? -15.715 1.182 27.063 1.00 65.31 96 HIS A C 1
ATOM 796 O O . HIS A 1 96 ? -16.722 1.000 27.745 1.00 65.31 96 HIS A O 1
ATOM 802 N N . LEU A 1 97 ? -15.587 2.219 26.232 1.00 61.41 97 LEU A N 1
ATOM 803 C CA . LEU A 1 97 ? -16.621 3.241 26.064 1.00 61.41 97 LEU A CA 1
ATOM 804 C C . LEU A 1 97 ? -17.899 2.664 25.435 1.00 61.41 97 LEU A C 1
ATOM 806 O O . LEU A 1 97 ? -18.995 2.925 25.925 1.00 61.41 97 LEU A O 1
ATOM 810 N N . GLN A 1 98 ? -17.774 1.799 24.424 1.00 63.19 98 GLN A N 1
ATOM 811 C CA . GLN A 1 98 ? -18.933 1.156 23.787 1.00 63.19 98 GLN A CA 1
ATOM 812 C C . GLN A 1 98 ? -19.675 0.185 24.721 1.00 63.19 98 GLN A C 1
ATOM 814 O O . GLN A 1 98 ? -20.904 0.114 24.693 1.00 63.19 98 GLN A O 1
ATOM 819 N N . GLY A 1 99 ? -18.951 -0.544 25.579 1.00 62.56 99 GLY A N 1
ATOM 820 C CA . GLY A 1 99 ? -19.560 -1.441 26.567 1.00 62.56 99 GLY A CA 1
ATOM 821 C C . GLY A 1 99 ? -20.312 -0.704 27.682 1.00 62.56 99 GLY A C 1
ATOM 822 O O . GLY A 1 99 ? -21.328 -1.198 28.173 1.00 62.56 99 GLY A O 1
ATOM 823 N N . GLN A 1 100 ? -19.849 0.489 28.068 1.00 61.06 100 GLN A N 1
ATOM 824 C CA . GLN A 1 100 ? -20.479 1.288 29.121 1.00 61.06 100 GLN A CA 1
ATOM 825 C C . GLN A 1 100 ? -21.799 1.931 28.683 1.00 61.06 100 GLN A C 1
ATOM 827 O O . GLN A 1 100 ? -22.737 1.963 29.481 1.00 61.06 100 GLN A O 1
ATOM 832 N N . ASP A 1 101 ? -21.913 2.405 27.441 1.00 63.31 101 ASP A N 1
ATOM 833 C CA . ASP A 1 101 ? -23.131 3.088 26.984 1.00 63.31 101 ASP A CA 1
ATOM 834 C C . ASP A 1 101 ? -24.347 2.151 26.913 1.00 63.31 101 ASP A C 1
ATOM 836 O O . ASP A 1 101 ? -25.443 2.519 27.338 1.00 63.31 101 ASP A O 1
ATOM 840 N N . HIS A 1 102 ? -24.167 0.904 26.473 1.00 62.81 102 HIS A N 1
ATOM 841 C CA . HIS A 1 102 ? -25.275 -0.052 26.365 1.00 62.81 102 HIS A CA 1
ATOM 842 C C . HIS A 1 102 ? -25.779 -0.519 27.741 1.00 62.81 102 HIS A C 1
ATOM 844 O O . HIS A 1 102 ? -26.988 -0.554 27.986 1.00 62.81 102 HIS A O 1
ATOM 850 N N . ASP A 1 103 ? -24.865 -0.834 28.664 1.00 67.56 103 ASP A N 1
ATOM 851 C CA . ASP A 1 103 ? -25.214 -1.357 29.990 1.00 67.56 103 ASP A CA 1
ATOM 852 C C . ASP A 1 103 ? -25.802 -0.262 30.902 1.00 67.56 103 ASP A C 1
ATOM 854 O O . ASP A 1 103 ? -26.729 -0.501 31.683 1.00 67.56 103 ASP A O 1
ATOM 858 N N . ARG A 1 104 ? -25.331 0.986 30.763 1.00 66.94 104 ARG A N 1
ATOM 859 C CA . ARG A 1 104 ? -25.832 2.120 31.551 1.00 66.94 104 ARG A CA 1
ATOM 860 C C . ARG A 1 104 ? -27.224 2.565 31.104 1.00 66.94 104 ARG A C 1
ATOM 862 O O . ARG A 1 104 ? -28.065 2.843 31.961 1.00 66.94 104 ARG A O 1
ATOM 869 N N . VAL A 1 105 ? -27.494 2.580 29.796 1.00 70.06 105 VAL A N 1
ATOM 870 C CA . VAL A 1 105 ? -28.825 2.904 29.252 1.00 70.06 105 VAL A CA 1
ATOM 871 C C . VAL A 1 105 ? -29.844 1.820 29.618 1.00 70.06 105 VAL A C 1
ATOM 873 O O . VAL A 1 105 ? -30.934 2.156 30.084 1.00 70.06 105 VAL A O 1
ATOM 876 N N . ALA A 1 106 ? -29.484 0.535 29.512 1.00 71.81 106 ALA A N 1
ATOM 877 C CA . ALA A 1 106 ? -30.362 -0.574 29.895 1.00 71.81 106 ALA A CA 1
ATOM 878 C C . ALA A 1 106 ? -30.724 -0.545 31.393 1.00 71.81 106 ALA A C 1
ATOM 880 O O . ALA A 1 106 ? -31.901 -0.650 31.750 1.00 71.81 106 ALA A O 1
ATOM 881 N N . LYS A 1 107 ? -29.740 -0.318 32.276 1.00 73.25 107 LYS A N 1
ATOM 882 C CA . LYS A 1 107 ? -29.967 -0.195 33.729 1.00 73.25 107 LYS A CA 1
ATOM 883 C C . LYS A 1 107 ? -30.830 1.016 34.093 1.00 73.25 107 LYS A C 1
ATOM 885 O O . LYS A 1 107 ? -31.713 0.898 34.941 1.00 73.25 107 LYS A O 1
ATOM 890 N N . GLN A 1 108 ? -30.627 2.166 33.443 1.00 74.31 108 GLN A N 1
ATOM 891 C CA . GLN A 1 108 ? -31.455 3.358 33.670 1.00 74.31 108 GLN A CA 1
ATOM 892 C C . GLN A 1 108 ? -32.904 3.170 33.204 1.00 74.31 108 GLN A C 1
ATOM 894 O O . GLN A 1 108 ? -33.827 3.619 33.889 1.00 74.31 108 GLN A O 1
ATOM 899 N N . PHE A 1 109 ? -33.115 2.494 32.072 1.00 77.38 109 PHE A N 1
ATOM 900 C CA . PHE A 1 109 ? -34.456 2.154 31.597 1.00 77.38 109 PHE A CA 1
ATOM 901 C C . PHE A 1 109 ? -35.164 1.185 32.545 1.00 77.38 109 PHE A C 1
ATOM 903 O O . PHE A 1 109 ? -36.306 1.443 32.920 1.00 77.38 109 PHE A O 1
ATOM 910 N N . ALA A 1 110 ? -34.483 0.124 32.990 1.00 75.94 110 ALA A N 1
ATOM 911 C CA . ALA A 1 110 ? -35.041 -0.840 33.936 1.00 75.94 110 ALA A CA 1
ATOM 912 C C . ALA A 1 110 ? -35.439 -0.178 35.266 1.00 75.94 110 ALA A C 1
ATOM 914 O O . ALA A 1 110 ? -36.542 -0.405 35.760 1.00 75.94 110 ALA A O 1
ATOM 915 N N . ALA A 1 111 ? -34.595 0.708 35.807 1.00 75.88 111 ALA A N 1
ATOM 916 C CA . ALA A 1 111 ? -34.888 1.438 37.041 1.00 75.88 111 ALA A CA 1
ATOM 917 C C . ALA A 1 111 ? -36.120 2.358 36.916 1.00 75.88 111 ALA A C 1
ATOM 919 O O . ALA A 1 111 ? -36.942 2.420 37.830 1.00 75.88 111 ALA A O 1
ATOM 920 N N . ARG A 1 112 ? -36.285 3.043 35.774 1.00 80.38 112 ARG A N 1
ATOM 921 C CA . ARG A 1 112 ? -37.465 3.884 35.498 1.00 80.38 112 ARG A CA 1
ATOM 922 C C . ARG A 1 112 ? -38.731 3.075 35.224 1.00 80.38 112 ARG A C 1
ATOM 924 O O . ARG A 1 112 ? -39.800 3.479 35.659 1.00 80.38 112 ARG A O 1
ATOM 931 N N . ALA A 1 113 ? -38.624 1.949 34.523 1.00 80.44 113 ALA A N 1
ATOM 932 C CA . ALA A 1 113 ? -39.756 1.054 34.290 1.00 80.44 113 ALA A CA 1
ATOM 933 C C . ALA A 1 113 ? -40.242 0.408 35.599 1.00 80.44 113 ALA A C 1
ATOM 935 O O . ALA A 1 113 ? -41.437 0.225 35.807 1.00 80.44 113 ALA A O 1
ATOM 936 N N . MET A 1 114 ? -39.321 0.092 36.511 1.00 81.38 114 MET A N 1
ATOM 937 C CA . MET A 1 114 ? -39.666 -0.471 37.812 1.00 81.38 114 MET A CA 1
ATOM 938 C C . MET A 1 114 ? -40.395 0.546 38.698 1.00 81.38 114 MET A C 1
ATOM 940 O O . MET A 1 114 ? -41.395 0.194 39.318 1.00 81.38 114 MET A O 1
ATOM 944 N N . SER A 1 115 ? -39.961 1.812 38.719 1.00 79.19 115 SER A N 1
ATOM 945 C CA . SER A 1 115 ? -40.630 2.851 39.514 1.00 79.19 115 SER A CA 1
ATOM 946 C C . SER A 1 115 ? -42.033 3.185 38.998 1.00 79.19 115 SER A C 1
ATOM 948 O O . SER A 1 115 ? -42.940 3.403 39.802 1.00 79.19 115 SER A O 1
ATOM 950 N N . THR A 1 116 ? -42.250 3.168 37.678 1.00 86.69 116 THR A N 1
ATOM 951 C CA . THR A 1 116 ? -43.588 3.362 37.099 1.00 86.69 116 THR A CA 1
ATOM 952 C C . THR A 1 116 ? -44.511 2.185 37.395 1.00 86.69 116 THR A C 1
ATOM 954 O O . THR A 1 116 ? -45.641 2.409 37.825 1.00 86.69 116 THR A O 1
ATOM 957 N N . LEU A 1 117 ? -44.036 0.944 37.246 1.00 90.44 117 LEU A N 1
ATOM 958 C CA . LEU A 1 117 ? -44.811 -0.249 37.600 1.00 90.44 117 LEU A CA 1
ATOM 959 C C . LEU A 1 117 ? -45.156 -0.286 39.091 1.00 90.44 117 LEU A C 1
ATOM 961 O O . LEU A 1 117 ? -46.285 -0.607 39.449 1.00 90.44 117 LEU A O 1
ATOM 965 N N . GLN A 1 118 ? -44.219 0.090 39.962 1.00 77.25 118 GLN A N 1
ATOM 966 C CA . GLN A 1 118 ? -44.451 0.143 41.403 1.00 77.25 118 GLN A CA 1
ATOM 967 C C . GLN A 1 118 ? -45.472 1.231 41.768 1.00 77.25 118 GLN A C 1
ATOM 969 O O . GLN A 1 118 ? -46.349 0.989 42.593 1.00 77.25 118 GLN A O 1
ATOM 974 N N . GLY A 1 119 ? -45.431 2.389 41.100 1.00 81.75 119 GLY A N 1
ATOM 975 C CA . GLY A 1 119 ? -46.454 3.428 41.236 1.00 81.75 119 GLY A CA 1
ATOM 976 C C . GLY A 1 119 ? -47.840 2.970 40.769 1.00 81.75 119 GLY A C 1
ATOM 977 O O . GLY A 1 119 ? -48.824 3.177 41.475 1.00 81.75 119 GLY A O 1
ATOM 978 N N . MET A 1 120 ? -47.925 2.291 39.620 1.00 88.44 120 MET A N 1
ATOM 979 C CA . MET A 1 120 ? -49.182 1.710 39.127 1.00 88.44 120 MET A CA 1
ATOM 980 C C . MET A 1 120 ? -49.728 0.643 40.079 1.00 88.44 120 MET A C 1
ATOM 982 O O . MET A 1 120 ? -50.923 0.633 40.356 1.00 88.44 120 MET A O 1
ATOM 986 N N . LEU A 1 121 ? -48.866 -0.222 40.621 1.00 80.81 121 LEU A N 1
ATOM 987 C CA . LEU A 1 121 ? -49.260 -1.250 41.582 1.00 80.81 121 LEU A CA 1
ATOM 988 C C . LEU A 1 121 ? -49.834 -0.631 42.861 1.00 80.81 121 LEU A C 1
ATOM 990 O O . LEU A 1 121 ? -50.870 -1.085 43.330 1.00 80.81 121 LEU A O 1
ATOM 994 N N . VAL A 1 122 ? -49.209 0.431 43.380 1.00 82.31 122 VAL A N 1
ATOM 99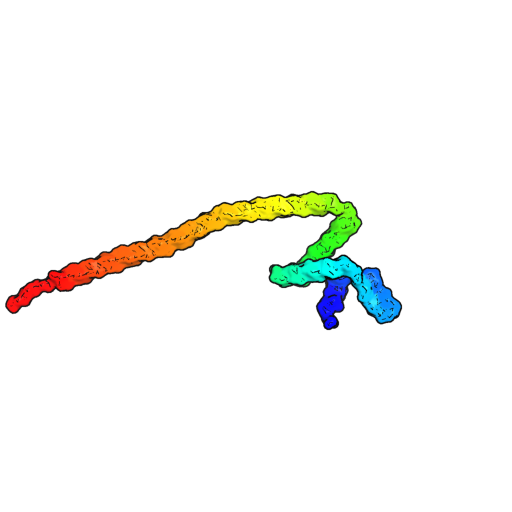5 C CA . VAL A 1 122 ? -49.697 1.168 44.558 1.00 82.31 122 VAL A CA 1
ATOM 996 C C . VAL A 1 122 ? -51.063 1.806 44.295 1.00 82.31 122 VAL A C 1
ATOM 998 O O . VAL A 1 122 ? -51.930 1.767 45.166 1.00 82.31 122 VAL A O 1
ATOM 1001 N N . LEU A 1 123 ? -51.280 2.357 43.097 1.00 82.00 123 LEU A N 1
ATOM 1002 C CA . LEU A 1 123 ? -52.579 2.911 42.699 1.00 82.00 123 LEU A CA 1
ATOM 1003 C C . LEU A 1 123 ? -53.657 1.826 42.568 1.00 82.00 123 LEU A C 1
ATOM 1005 O O . LEU A 1 123 ? -54.804 2.060 42.938 1.00 82.00 123 LEU A O 1
ATOM 1009 N N . LEU A 1 124 ? -53.292 0.637 42.080 1.00 79.19 124 LEU A N 1
ATOM 1010 C CA . LEU A 1 124 ? -54.207 -0.498 41.931 1.00 79.19 124 LEU A CA 1
ATOM 1011 C C . LEU A 1 124 ? -54.501 -1.210 43.260 1.00 79.19 124 LEU A C 1
ATOM 1013 O O . LEU A 1 124 ? -55.592 -1.741 43.431 1.00 79.19 124 LEU A O 1
ATOM 1017 N N . SER A 1 125 ? -53.565 -1.211 44.212 1.00 71.19 125 SER A N 1
ATOM 1018 C CA . SER A 1 125 ? -53.749 -1.850 45.521 1.00 71.19 125 SER A CA 1
ATOM 1019 C C . SER A 1 125 ? -54.524 -0.996 46.530 1.00 71.19 125 SER A C 1
ATOM 1021 O O . SER A 1 125 ? -54.801 -1.472 47.626 1.00 71.19 125 SER A O 1
ATOM 1023 N N . ASN A 1 126 ? -54.841 0.261 46.197 1.00 57.41 126 ASN A N 1
ATOM 1024 C CA . ASN A 1 126 ? -55.437 1.231 47.121 1.00 57.41 126 ASN A CA 1
ATOM 1025 C C . ASN A 1 126 ? -56.828 1.714 46.668 1.00 57.41 126 ASN A C 1
ATOM 1027 O O . ASN A 1 126 ? -57.168 2.889 46.802 1.00 57.41 126 ASN A O 1
ATOM 1031 N N . THR A 1 127 ? -57.648 0.815 46.114 1.00 57.97 127 THR A N 1
ATOM 1032 C CA . THR A 1 127 ? -59.082 1.081 45.936 1.00 57.97 127 THR A CA 1
ATOM 1033 C C . THR A 1 127 ? -59.792 0.938 47.288 1.00 57.97 127 THR A C 1
ATOM 1035 O O . THR A 1 127 ? -59.728 -0.147 47.874 1.00 57.97 127 THR A O 1
ATOM 1038 N N . PRO A 1 128 ? -60.457 1.985 47.812 1.00 59.16 128 PRO A N 1
ATOM 1039 C CA . PRO A 1 128 ? -61.180 1.888 49.076 1.00 59.16 128 PRO A CA 1
ATOM 1040 C C . PRO A 1 128 ? -62.339 0.884 48.954 1.00 59.16 128 PRO A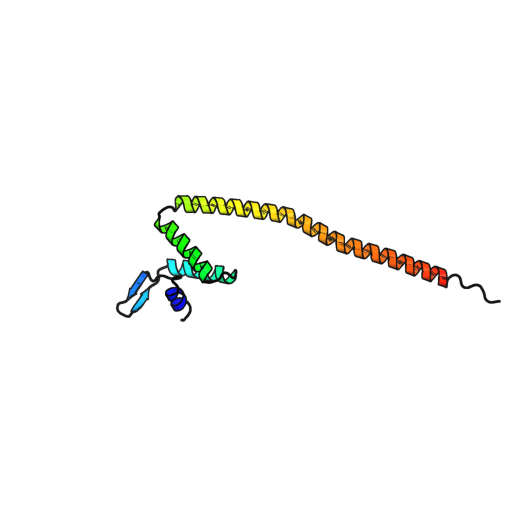 C 1
ATOM 1042 O O . PRO A 1 128 ? -62.953 0.802 47.885 1.00 59.16 128 PRO A O 1
ATOM 1045 N N . PRO A 1 129 ? -62.652 0.119 50.018 1.00 48.47 129 PRO A N 1
ATOM 1046 C CA . PRO A 1 129 ? -63.772 -0.812 49.999 1.00 48.47 129 PRO A CA 1
ATOM 1047 C C . PRO A 1 129 ? -65.062 -0.026 49.752 1.00 48.47 129 PRO A C 1
ATOM 1049 O O . PRO A 1 129 ? -65.362 0.933 50.464 1.00 48.47 129 PRO A O 1
ATOM 1052 N N . THR A 1 130 ? -65.799 -0.401 48.708 1.00 48.19 130 THR A N 1
ATOM 1053 C CA . THR A 1 130 ? -67.131 0.143 48.446 1.00 48.19 130 THR A CA 1
ATOM 1054 C C . THR A 1 130 ? -68.064 -0.234 49.592 1.00 48.19 130 THR A C 1
ATOM 1056 O O . THR A 1 130 ? -68.144 -1.412 49.948 1.00 48.19 130 THR A O 1
ATOM 1059 N N . LEU A 1 131 ? -68.696 0.803 50.153 1.00 44.47 131 LEU A N 1
ATOM 1060 C CA . LEU A 1 131 ? -69.807 0.781 51.112 1.00 44.47 131 LEU A CA 1
ATOM 1061 C C . LEU A 1 131 ? -70.928 -0.182 50.707 1.00 44.47 131 LEU A C 1
ATOM 1063 O O . LEU A 1 131 ? -71.202 -0.276 49.488 1.00 44.47 131 LEU A O 1
#

InterPro domains:
  IPR000551 MerR-type HTH domain [PF13411] (2-56)
  IPR000551 MerR-type HTH domain [PS50937] (1-56)
  IPR000551 MerR-type HTH domain [SM00422] (2-57)
  IPR009061 Putative DNA-binding domain superfamily [SSF46955] (2-99)
  IPR047057 MerR transcriptional regulator [PTHR30204] (2-104)

Organism: NCBI:txid373054